Protein AF-A0A2W0C5K1-F1 (afdb_monomer_lite)

Structure (mmCIF, N/CA/C/O backbone):
data_AF-A0A2W0C5K1-F1
#
_entry.id   AF-A0A2W0C5K1-F1
#
loop_
_atom_site.group_PDB
_atom_site.id
_atom_site.type_symbol
_atom_site.label_atom_id
_atom_site.label_alt_id
_atom_site.label_comp_id
_atom_site.label_asym_id
_atom_site.label_entity_id
_atom_site.label_seq_id
_atom_site.pdbx_PDB_ins_code
_atom_site.Cartn_x
_atom_site.Cartn_y
_atom_site.Cartn_z
_atom_site.occupancy
_atom_site.B_iso_or_equiv
_atom_site.auth_seq_id
_atom_site.auth_comp_id
_atom_site.auth_asym_id
_atom_site.auth_atom_id
_atom_site.pdbx_PDB_model_num
ATOM 1 N N . MET A 1 1 ? 9.792 -4.140 -24.417 1.00 49.56 1 MET A N 1
ATOM 2 C CA . MET A 1 1 ? 9.439 -4.534 -23.038 1.00 49.56 1 MET A CA 1
ATOM 3 C C . MET A 1 1 ? 9.692 -3.460 -21.970 1.00 49.56 1 MET A C 1
ATOM 5 O O . MET A 1 1 ? 9.171 -3.614 -20.885 1.00 49.56 1 MET A O 1
ATOM 9 N N . GLN A 1 2 ? 10.410 -2.345 -22.215 1.00 55.75 2 GLN A N 1
ATOM 10 C CA . GLN A 1 2 ? 10.535 -1.262 -21.205 1.00 55.75 2 GLN A CA 1
ATOM 11 C C . GLN A 1 2 ? 9.233 -0.481 -20.941 1.00 55.75 2 GLN A C 1
ATOM 13 O O . GLN A 1 2 ? 9.074 0.094 -19.868 1.00 55.75 2 GLN A O 1
ATOM 18 N N . TRP A 1 3 ? 8.318 -0.446 -21.914 1.00 50.88 3 TRP A N 1
ATOM 19 C CA . TRP A 1 3 ? 7.024 0.229 -21.781 1.00 50.88 3 TRP A CA 1
ATOM 20 C C . TRP A 1 3 ? 6.125 -0.454 -20.742 1.00 50.88 3 TRP A C 1
ATOM 22 O O . TRP A 1 3 ? 5.534 0.233 -19.914 1.00 50.88 3 TRP A O 1
ATOM 32 N N . ASP A 1 4 ? 6.120 -1.789 -20.712 1.00 70.12 4 ASP A N 1
ATOM 33 C CA . ASP A 1 4 ? 5.316 -2.577 -19.769 1.00 70.12 4 ASP A CA 1
ATOM 34 C C . ASP A 1 4 ? 5.749 -2.325 -18.314 1.00 70.12 4 ASP A C 1
ATOM 36 O O . ASP A 1 4 ? 4.914 -2.192 -17.419 1.00 70.12 4 ASP A O 1
ATOM 40 N N . SER A 1 5 ? 7.054 -2.139 -18.080 1.00 78.38 5 SER A N 1
ATOM 41 C CA . SER A 1 5 ? 7.586 -1.784 -16.758 1.00 78.38 5 SER A CA 1
ATOM 42 C C . SER A 1 5 ? 7.227 -0.356 -16.336 1.00 78.38 5 SER A C 1
ATOM 44 O O . SER A 1 5 ? 6.922 -0.128 -15.170 1.00 78.38 5 SER A O 1
ATOM 46 N N . ALA A 1 6 ? 7.241 0.617 -17.255 1.00 85.19 6 ALA A N 1
ATOM 47 C CA . ALA A 1 6 ? 6.886 2.002 -16.932 1.00 85.19 6 ALA A CA 1
ATOM 48 C C . ALA A 1 6 ? 5.395 2.149 -16.585 1.00 85.19 6 ALA A C 1
ATOM 50 O O . ALA A 1 6 ? 5.060 2.843 -15.629 1.00 85.19 6 ALA A O 1
ATOM 51 N N . VAL A 1 7 ? 4.513 1.462 -17.318 1.00 87.81 7 VAL A N 1
ATOM 52 C CA . VAL A 1 7 ? 3.070 1.435 -17.026 1.00 87.81 7 VAL A CA 1
ATOM 53 C C . VAL A 1 7 ? 2.804 0.765 -15.678 1.00 87.81 7 VAL A C 1
ATOM 55 O O . VAL A 1 7 ? 2.084 1.326 -14.857 1.00 87.81 7 VAL A O 1
ATOM 58 N N . SER A 1 8 ? 3.442 -0.376 -15.407 1.00 89.00 8 SER A N 1
ATOM 59 C CA . SER A 1 8 ? 3.276 -1.097 -14.136 1.00 89.00 8 SER A CA 1
ATOM 60 C C . SER A 1 8 ? 3.760 -0.277 -12.937 1.00 89.00 8 SER A C 1
ATOM 62 O O . SER A 1 8 ? 3.097 -0.220 -11.905 1.00 89.00 8 SER A O 1
ATOM 64 N N . LEU A 1 9 ? 4.883 0.432 -13.083 1.00 91.75 9 LEU A N 1
ATOM 65 C CA . LEU A 1 9 ? 5.379 1.343 -12.054 1.00 91.75 9 LEU A CA 1
ATOM 66 C C . LEU A 1 9 ? 4.481 2.576 -11.876 1.00 91.75 9 LEU A C 1
ATOM 68 O O . LEU A 1 9 ? 4.307 3.037 -10.752 1.00 91.75 9 LEU A O 1
ATOM 72 N N . ALA A 1 10 ? 3.911 3.121 -12.953 1.00 92.19 10 ALA A N 1
ATOM 73 C CA . ALA A 1 10 ? 2.973 4.240 -12.864 1.00 92.19 10 ALA A CA 1
ATOM 74 C C . ALA A 1 10 ? 1.682 3.829 -12.143 1.00 92.19 10 ALA A C 1
ATOM 76 O O . ALA A 1 10 ? 1.235 4.539 -11.245 1.00 92.19 10 ALA A O 1
ATOM 77 N N . PHE A 1 11 ? 1.148 2.650 -12.470 1.00 91.69 11 PHE A N 1
ATOM 78 C CA . PHE A 1 11 ? 0.035 2.045 -11.746 1.00 91.69 11 PHE A CA 1
ATOM 79 C C . PHE A 1 11 ? 0.377 1.854 -10.263 1.00 91.69 11 PHE A C 1
ATOM 81 O O . PHE A 1 11 ? -0.388 2.276 -9.399 1.00 91.69 11 PHE A O 1
ATOM 88 N N . ALA A 1 12 ? 1.559 1.312 -9.951 1.00 94.00 12 ALA A N 1
ATOM 89 C CA . ALA A 1 12 ? 2.002 1.170 -8.567 1.00 94.00 12 ALA A CA 1
ATOM 90 C C . ALA A 1 12 ? 2.078 2.504 -7.825 1.00 94.00 12 ALA A C 1
ATOM 92 O O . ALA A 1 12 ? 1.613 2.605 -6.691 1.00 94.00 12 ALA A O 1
ATOM 93 N N . ALA A 1 13 ? 2.605 3.542 -8.473 1.00 95.44 13 ALA A N 1
ATOM 94 C CA . ALA A 1 13 ? 2.662 4.875 -7.894 1.00 95.44 13 ALA A CA 1
ATOM 95 C C . ALA A 1 13 ? 1.261 5.427 -7.576 1.00 95.44 13 ALA A C 1
ATOM 97 O O . ALA A 1 13 ? 1.048 5.978 -6.497 1.00 95.44 13 ALA A O 1
ATOM 98 N N . GLU A 1 14 ? 0.304 5.252 -8.488 1.00 95.56 14 GLU A N 1
ATOM 99 C CA . GLU A 1 14 ? -1.081 5.686 -8.298 1.00 95.56 14 GLU A CA 1
ATOM 100 C C . GLU A 1 14 ? -1.747 4.967 -7.118 1.00 95.56 14 GLU A C 1
ATOM 102 O O . GLU A 1 14 ? -2.297 5.622 -6.231 1.00 95.56 14 GLU A O 1
ATOM 107 N N . GLN A 1 15 ? -1.641 3.636 -7.060 1.00 96.19 15 GLN A N 1
ATOM 108 C CA . GLN A 1 15 ? -2.237 2.842 -5.983 1.00 96.19 15 GLN A CA 1
ATOM 109 C C . GLN A 1 15 ? -1.631 3.181 -4.614 1.00 96.19 15 GLN A C 1
ATOM 111 O O . GLN A 1 15 ? -2.365 3.374 -3.645 1.00 96.19 15 GLN A O 1
ATOM 116 N N . LEU A 1 16 ? -0.301 3.310 -4.528 1.00 96.94 16 LEU A N 1
ATOM 117 C CA . LEU A 1 16 ? 0.394 3.665 -3.285 1.00 96.94 16 LEU A CA 1
ATOM 118 C C . LEU A 1 16 ? 0.007 5.065 -2.794 1.00 96.94 16 LEU A C 1
ATOM 120 O O . LEU A 1 16 ? -0.199 5.268 -1.597 1.00 96.94 16 LEU A O 1
ATOM 124 N N . PHE A 1 17 ? -0.120 6.028 -3.710 1.00 97.00 17 PHE A N 1
ATOM 125 C CA . PHE A 1 17 ? -0.545 7.381 -3.372 1.00 97.00 17 PHE A CA 1
ATOM 126 C C . PHE A 1 17 ? -1.995 7.416 -2.875 1.00 97.00 17 PHE A C 1
ATOM 128 O O . PHE A 1 17 ? -2.257 7.976 -1.810 1.00 97.00 17 PHE A O 1
ATOM 135 N N . ALA A 1 18 ? -2.921 6.776 -3.597 1.00 96.88 18 ALA A N 1
ATOM 136 C CA . ALA A 1 18 ? -4.328 6.700 -3.207 1.00 96.88 18 ALA A CA 1
ATOM 137 C C . ALA A 1 18 ? -4.500 6.036 -1.830 1.00 96.88 18 ALA A C 1
ATOM 139 O O . ALA A 1 18 ? -5.216 6.556 -0.970 1.00 96.88 18 ALA A O 1
ATOM 140 N N . ALA A 1 19 ? -3.773 4.944 -1.582 1.00 97.06 19 ALA A N 1
ATOM 141 C CA . ALA A 1 19 ? -3.757 4.271 -0.291 1.00 97.06 19 ALA A CA 1
ATOM 142 C C . ALA A 1 19 ? -3.252 5.183 0.839 1.00 97.06 19 ALA A C 1
ATOM 144 O O . ALA A 1 19 ? -3.903 5.309 1.877 1.00 97.06 19 ALA A O 1
ATOM 145 N N . ALA A 1 20 ? -2.120 5.866 0.642 1.00 97.00 20 ALA A N 1
ATOM 146 C CA . ALA A 1 20 ? -1.573 6.780 1.643 1.00 97.00 20 ALA A CA 1
ATOM 147 C C . ALA A 1 20 ? -2.525 7.950 1.950 1.00 97.00 20 ALA A C 1
ATOM 149 O O . ALA A 1 20 ? -2.685 8.332 3.113 1.00 97.00 20 ALA A O 1
ATOM 150 N N . GLN A 1 21 ? -3.199 8.498 0.935 1.00 96.56 21 GLN A N 1
ATOM 151 C CA . GLN A 1 21 ? -4.223 9.526 1.131 1.00 96.56 21 GLN A CA 1
ATOM 152 C C . GLN A 1 21 ? -5.416 9.001 1.935 1.00 96.56 21 GLN A C 1
ATOM 154 O O . GLN A 1 21 ? -5.889 9.680 2.846 1.00 96.56 21 GLN A O 1
ATOM 159 N N . LEU A 1 22 ? -5.883 7.785 1.643 1.00 96.75 22 LEU A N 1
ATOM 160 C CA . LEU A 1 22 ? -7.004 7.187 2.362 1.00 96.75 22 LEU A CA 1
ATOM 161 C C . LEU A 1 22 ? -6.677 6.953 3.845 1.00 96.75 22 LEU A C 1
ATOM 163 O O . LEU A 1 22 ? -7.484 7.293 4.706 1.00 96.75 22 LEU A O 1
ATOM 167 N N . LEU A 1 23 ? -5.480 6.448 4.152 1.00 96.56 23 LEU A N 1
ATOM 168 C CA . LEU A 1 23 ? -5.029 6.175 5.527 1.00 96.56 23 LEU A CA 1
ATOM 169 C C . LEU A 1 23 ? -4.798 7.434 6.370 1.00 96.56 23 LEU A C 1
ATOM 171 O O . LEU A 1 23 ? -4.854 7.380 7.599 1.00 96.56 23 LEU A O 1
ATOM 175 N N . THR A 1 24 ? -4.501 8.557 5.720 1.00 94.38 24 THR A N 1
ATOM 176 C CA . THR A 1 24 ? -4.278 9.851 6.381 1.00 94.38 24 THR A CA 1
ATOM 177 C C . THR A 1 24 ? -5.538 10.711 6.439 1.00 94.38 24 THR A C 1
ATOM 179 O O . THR A 1 24 ? -5.530 11.756 7.088 1.00 94.38 24 THR A O 1
ATOM 182 N N . SER A 1 25 ? -6.623 10.274 5.800 1.00 92.88 25 SER A N 1
ATOM 183 C CA . SER A 1 25 ? -7.896 10.982 5.787 1.00 92.88 25 SER A CA 1
ATOM 184 C C . SER A 1 25 ? -8.571 10.944 7.154 1.00 92.88 25 SER A C 1
ATOM 186 O O . SER A 1 25 ? -8.782 9.883 7.739 1.00 92.88 25 SER A O 1
ATOM 188 N N . ASP A 1 26 ? -9.003 12.109 7.634 1.00 92.25 26 ASP A N 1
ATOM 189 C CA . ASP A 1 26 ? -9.843 12.207 8.829 1.00 92.25 26 ASP A CA 1
ATOM 190 C C . ASP A 1 26 ? -11.334 11.970 8.530 1.00 92.25 26 ASP A C 1
ATOM 192 O O . ASP A 1 26 ? -12.147 11.923 9.454 1.00 92.25 26 ASP A O 1
ATOM 196 N N . LEU A 1 27 ? -11.696 11.814 7.250 1.00 93.44 27 LEU A N 1
ATOM 197 C CA . LEU A 1 27 ? -13.077 11.639 6.790 1.00 93.44 27 LEU A CA 1
ATOM 198 C C . LEU A 1 27 ? -13.548 10.181 6.829 1.00 93.44 27 LEU A C 1
ATOM 200 O O . LEU A 1 27 ? -14.749 9.929 6.753 1.00 93.44 27 LEU A O 1
ATOM 204 N N . VAL A 1 28 ? -12.618 9.228 6.923 1.00 92.56 28 VAL A N 1
ATOM 205 C CA . VAL A 1 28 ? -12.907 7.791 6.930 1.00 92.56 28 VAL A CA 1
ATOM 206 C C . VAL A 1 28 ? -12.409 7.196 8.250 1.00 92.56 28 VAL A C 1
ATOM 208 O O . VAL A 1 28 ? -11.272 7.465 8.643 1.00 92.56 28 VAL A O 1
ATOM 211 N N . PRO A 1 29 ? -13.220 6.395 8.964 1.00 94.19 29 PRO A N 1
ATOM 212 C CA . PRO A 1 29 ? -12.760 5.676 10.147 1.00 94.19 29 PRO A CA 1
ATOM 213 C C . PRO A 1 29 ? -11.512 4.837 9.849 1.00 94.19 29 PRO A C 1
ATOM 215 O O . PRO A 1 29 ? -11.440 4.173 8.818 1.00 94.19 29 PRO A O 1
ATOM 218 N N . ALA A 1 30 ? -10.534 4.842 10.758 1.00 92.75 30 ALA A N 1
ATOM 219 C CA . ALA A 1 30 ? -9.222 4.242 10.505 1.00 92.75 30 ALA A CA 1
ATOM 220 C C . ALA A 1 30 ? -9.290 2.747 10.152 1.00 92.75 30 ALA A C 1
ATOM 222 O O . ALA A 1 30 ? -8.577 2.302 9.261 1.00 92.75 30 ALA A O 1
ATOM 223 N N . ASN A 1 31 ? -10.165 1.985 10.811 1.00 93.62 31 ASN A N 1
ATOM 224 C CA . ASN A 1 31 ? -10.396 0.572 10.504 1.00 93.62 31 ASN A CA 1
ATOM 225 C C . ASN A 1 31 ? -10.914 0.378 9.072 1.00 93.62 31 ASN A C 1
ATOM 227 O O . ASN A 1 31 ? -10.370 -0.434 8.335 1.00 93.62 31 ASN A O 1
ATOM 231 N N . GLN A 1 32 ? -11.893 1.183 8.654 1.00 95.25 32 GLN A N 1
ATOM 232 C CA . GLN A 1 32 ? -12.447 1.120 7.305 1.00 95.25 32 GLN A CA 1
ATOM 233 C C . GLN A 1 32 ? -11.430 1.573 6.250 1.00 95.25 32 GLN A C 1
ATOM 235 O O . GLN A 1 32 ? -11.334 0.969 5.188 1.00 95.25 32 GLN A O 1
ATOM 240 N N . ALA A 1 33 ? -10.651 2.622 6.529 1.00 96.00 33 ALA A N 1
ATOM 241 C CA . ALA A 1 33 ? -9.576 3.062 5.642 1.00 96.00 33 ALA A CA 1
ATOM 242 C C . ALA A 1 33 ? -8.525 1.959 5.451 1.00 96.00 33 ALA A C 1
ATOM 244 O O . ALA A 1 33 ? -8.099 1.708 4.328 1.00 96.00 33 ALA A O 1
ATOM 245 N N . LEU A 1 34 ? -8.144 1.282 6.536 1.00 96.12 34 LEU A N 1
ATOM 246 C CA . LEU A 1 34 ? -7.197 0.169 6.523 1.00 96.12 34 LEU A CA 1
ATOM 247 C C . LEU A 1 34 ? -7.719 -1.028 5.715 1.00 96.12 34 LEU A C 1
ATOM 249 O O . LEU A 1 34 ? -6.995 -1.522 4.854 1.00 96.12 34 LEU A O 1
ATOM 253 N N . GLU A 1 35 ? -8.970 -1.441 5.931 1.00 95.69 35 GLU A N 1
ATOM 254 C CA . GLU A 1 35 ? -9.625 -2.503 5.149 1.00 95.69 35 GLU A CA 1
ATOM 255 C C . GLU A 1 35 ? -9.666 -2.160 3.654 1.00 95.69 35 GLU A C 1
ATOM 257 O O . GLU A 1 35 ? -9.240 -2.950 2.813 1.00 95.69 35 GLU A O 1
ATOM 262 N N . LEU A 1 36 ? -10.095 -0.941 3.312 1.00 96.00 36 LEU A N 1
ATOM 263 C CA . LEU A 1 36 ? -10.158 -0.483 1.925 1.00 96.00 36 LEU A CA 1
ATOM 264 C C . LEU A 1 36 ? -8.777 -0.416 1.269 1.00 96.00 36 LEU A C 1
ATOM 266 O O . LEU A 1 36 ? -8.650 -0.769 0.099 1.00 96.00 36 LEU A O 1
ATOM 270 N N . VAL A 1 37 ? -7.745 0.029 1.993 1.00 96.38 37 VAL A N 1
ATOM 271 C CA . VAL A 1 37 ? -6.372 0.025 1.477 1.00 96.38 37 VAL A CA 1
ATOM 272 C C . VAL A 1 37 ? -5.892 -1.385 1.191 1.00 96.38 37 VAL A C 1
ATOM 274 O O . VAL A 1 37 ? -5.327 -1.622 0.122 1.00 96.38 37 VAL A O 1
ATOM 277 N N . HIS A 1 38 ? -6.135 -2.313 2.111 1.00 95.38 38 HIS A N 1
ATOM 278 C CA . HIS A 1 38 ? -5.773 -3.704 1.913 1.00 95.38 38 HIS A CA 1
ATOM 279 C C . HIS A 1 38 ? -6.453 -4.280 0.661 1.00 95.38 38 HIS A C 1
ATOM 281 O O . HIS A 1 38 ? -5.766 -4.705 -0.267 1.00 95.38 38 HIS A O 1
ATOM 287 N N . GLU A 1 39 ? -7.782 -4.204 0.584 1.00 95.75 39 GLU A N 1
ATOM 288 C CA . GLU A 1 39 ? -8.560 -4.843 -0.483 1.00 95.75 39 GLU A CA 1
ATOM 289 C C . GLU A 1 39 ? -8.398 -4.172 -1.851 1.00 95.75 39 GLU A C 1
ATOM 291 O O . GLU A 1 39 ? -8.374 -4.850 -2.877 1.00 95.75 39 GLU A O 1
ATOM 296 N N . ARG A 1 40 ? -8.333 -2.836 -1.897 1.00 95.38 40 ARG A N 1
ATOM 297 C CA . ARG A 1 40 ? -8.436 -2.080 -3.159 1.00 95.38 40 ARG A CA 1
ATOM 298 C C . ARG A 1 40 ? -7.112 -1.577 -3.700 1.00 95.38 40 ARG A C 1
ATOM 300 O O . ARG A 1 40 ? -7.069 -1.192 -4.865 1.00 95.38 40 ARG A O 1
ATOM 307 N N . HIS A 1 41 ? -6.066 -1.552 -2.879 1.00 94.81 41 HIS A N 1
ATOM 308 C CA . HIS A 1 41 ? -4.777 -0.996 -3.280 1.00 94.81 41 HIS A CA 1
ATOM 309 C C . HIS A 1 41 ? -3.639 -2.001 -3.096 1.00 94.81 41 HIS A C 1
ATOM 311 O O . HIS A 1 41 ? -2.907 -2.241 -4.051 1.00 94.81 41 HIS A O 1
ATOM 317 N N . LEU A 1 42 ? -3.499 -2.643 -1.931 1.00 93.00 42 LEU A N 1
ATOM 318 C CA . LEU A 1 42 ? -2.394 -3.583 -1.693 1.00 93.00 42 LEU A CA 1
ATOM 319 C C . LEU A 1 42 ? -2.583 -4.924 -2.408 1.00 93.00 42 LEU A C 1
ATOM 321 O O . LEU A 1 42 ? -1.668 -5.360 -3.103 1.00 93.00 42 LEU A O 1
ATOM 325 N N . VAL A 1 43 ? -3.760 -5.551 -2.298 1.00 93.38 43 VAL A N 1
ATOM 326 C CA . VAL A 1 43 ? -4.038 -6.830 -2.975 1.00 93.38 43 VAL A CA 1
ATOM 327 C C . VAL A 1 43 ? -3.857 -6.717 -4.497 1.00 93.38 43 VAL A C 1
ATOM 329 O O . VAL A 1 43 ? -3.058 -7.478 -5.041 1.00 93.38 43 VAL A O 1
ATOM 332 N N . PRO A 1 44 ? -4.438 -5.719 -5.198 1.00 91.19 44 PRO A N 1
ATOM 333 C CA . PRO A 1 44 ? -4.218 -5.571 -6.637 1.00 91.19 44 PRO A CA 1
ATOM 334 C C . PRO A 1 44 ? -2.756 -5.327 -7.028 1.00 91.19 44 PRO A C 1
ATOM 336 O O . PRO A 1 44 ? -2.341 -5.724 -8.118 1.00 91.19 44 PRO A O 1
ATOM 339 N N . LEU A 1 45 ? -1.959 -4.677 -6.171 1.00 91.44 45 LEU A N 1
ATOM 340 C CA . LEU A 1 45 ? -0.527 -4.499 -6.422 1.00 91.44 45 LEU A CA 1
ATOM 341 C C . LEU A 1 45 ? 0.246 -5.809 -6.328 1.00 91.44 45 LEU A C 1
ATOM 343 O O . LEU A 1 45 ? 1.173 -6.019 -7.108 1.00 91.44 45 LEU A O 1
ATOM 347 N N . LEU A 1 46 ? -0.131 -6.677 -5.392 1.00 91.31 46 LEU A N 1
ATOM 348 C CA . LEU A 1 46 ? 0.476 -7.993 -5.230 1.00 91.31 46 LEU A CA 1
ATOM 349 C C . LEU A 1 46 ? 0.055 -8.954 -6.344 1.00 91.31 46 LEU A C 1
ATOM 351 O O . LEU A 1 46 ? 0.916 -9.644 -6.884 1.00 91.31 46 LEU A O 1
ATOM 355 N N . ASP A 1 47 ? -1.213 -8.921 -6.760 1.00 89.12 47 ASP A N 1
ATOM 356 C CA . ASP A 1 47 ? -1.724 -9.716 -7.887 1.00 89.12 47 ASP A CA 1
ATOM 357 C C . ASP A 1 47 ? -1.005 -9.387 -9.206 1.00 89.12 47 ASP A C 1
ATOM 359 O O . ASP A 1 47 ? -0.865 -10.240 -10.080 1.00 89.12 47 ASP A O 1
ATOM 363 N N . ASN A 1 48 ? -0.513 -8.152 -9.345 1.00 83.62 48 ASN A N 1
ATOM 364 C CA . ASN A 1 48 ? 0.269 -7.687 -10.495 1.00 83.62 48 ASN A CA 1
ATOM 365 C C . ASN A 1 48 ? 1.771 -7.538 -10.173 1.00 83.62 48 ASN A C 1
ATOM 367 O O . ASN A 1 48 ? 2.516 -6.895 -10.919 1.00 83.62 48 ASN A O 1
ATOM 371 N N . GLY A 1 49 ? 2.231 -8.122 -9.061 1.00 81.38 49 GLY A N 1
ATOM 372 C CA . GLY A 1 49 ? 3.567 -7.905 -8.507 1.00 81.38 49 GLY A CA 1
ATOM 373 C C . GLY A 1 49 ? 4.711 -8.413 -9.387 1.00 81.38 49 GLY A C 1
ATOM 374 O O . GLY A 1 49 ? 5.829 -7.910 -9.277 1.00 81.38 49 GLY A O 1
ATOM 375 N N . ASP A 1 50 ? 4.444 -9.352 -10.297 1.00 85.00 50 ASP A N 1
ATOM 376 C CA . ASP A 1 50 ? 5.435 -9.909 -11.231 1.00 85.00 50 ASP A CA 1
ATOM 377 C C . ASP A 1 50 ? 6.015 -8.862 -12.194 1.00 85.00 50 ASP A C 1
ATOM 379 O O . ASP A 1 50 ? 7.120 -9.026 -12.715 1.00 85.00 50 ASP A O 1
ATOM 383 N N . PHE A 1 51 ? 5.294 -7.758 -12.411 1.00 84.88 51 PHE A N 1
ATOM 384 C CA . PHE A 1 51 ? 5.744 -6.650 -13.254 1.00 84.88 51 PHE A CA 1
ATOM 385 C C . PHE A 1 51 ? 6.497 -5.563 -12.478 1.00 84.88 51 PHE A C 1
ATOM 387 O O . PHE A 1 51 ? 6.995 -4.603 -13.079 1.00 84.88 51 PHE A O 1
ATOM 394 N N . LEU A 1 52 ? 6.590 -5.696 -11.152 1.00 88.19 52 LEU A N 1
ATOM 395 C CA . LEU A 1 52 ? 7.296 -4.759 -10.290 1.00 88.19 52 LEU A CA 1
ATOM 396 C C . LEU A 1 52 ? 8.748 -5.201 -10.070 1.00 88.19 52 LEU A C 1
ATOM 398 O O . LEU A 1 52 ? 9.044 -6.395 -10.005 1.00 88.19 52 LEU A O 1
ATOM 402 N N . PRO A 1 53 ? 9.681 -4.248 -9.907 1.00 90.06 53 PRO A N 1
ATOM 403 C CA . PRO A 1 53 ? 11.025 -4.558 -9.447 1.00 90.06 53 PRO A CA 1
ATOM 404 C C . PRO A 1 53 ? 10.990 -5.320 -8.119 1.00 90.06 53 PRO A C 1
ATOM 406 O O . PRO A 1 53 ? 10.250 -4.943 -7.210 1.00 90.06 53 PRO A O 1
ATOM 409 N N . GLU A 1 54 ? 11.845 -6.336 -7.990 1.00 91.06 54 GLU A N 1
ATOM 410 C CA . GLU A 1 54 ? 11.946 -7.184 -6.794 1.00 91.06 54 GLU A CA 1
ATOM 411 C C . GLU A 1 54 ? 11.956 -6.394 -5.468 1.00 91.06 54 GLU A C 1
ATOM 413 O O . GLU A 1 54 ? 11.179 -6.744 -4.577 1.00 91.06 54 GLU A O 1
ATOM 418 N N . PRO A 1 55 ? 12.736 -5.297 -5.320 1.00 91.19 55 PRO A N 1
ATOM 419 C CA . PRO A 1 55 ? 12.762 -4.542 -4.066 1.00 91.19 55 PRO A CA 1
ATOM 420 C C . PRO A 1 55 ? 11.417 -3.891 -3.726 1.00 91.19 55 PRO A C 1
ATOM 422 O O . PRO A 1 55 ? 11.010 -3.885 -2.567 1.00 91.19 55 PRO A O 1
ATOM 425 N N . VAL A 1 56 ? 10.703 -3.389 -4.739 1.00 93.00 56 VAL A N 1
ATOM 426 C CA . VAL A 1 56 ? 9.378 -2.777 -4.575 1.00 93.00 56 VAL A CA 1
ATOM 427 C C . VAL A 1 56 ? 8.363 -3.843 -4.179 1.00 93.00 56 VAL A C 1
ATOM 429 O O . VAL A 1 56 ? 7.602 -3.642 -3.234 1.00 93.00 56 VAL A O 1
ATOM 432 N N . ARG A 1 57 ? 8.373 -5.000 -4.857 1.00 93.81 57 ARG A N 1
ATOM 433 C CA . ARG A 1 57 ? 7.466 -6.108 -4.536 1.00 93.81 57 ARG A CA 1
ATOM 434 C C . ARG A 1 57 ? 7.660 -6.581 -3.096 1.00 93.81 57 ARG A C 1
ATOM 436 O O . ARG A 1 57 ? 6.674 -6.745 -2.384 1.00 93.81 57 ARG A O 1
ATOM 443 N N . HIS A 1 58 ? 8.908 -6.746 -2.655 1.00 94.75 58 HIS A N 1
ATOM 444 C CA . HIS A 1 58 ? 9.217 -7.160 -1.286 1.00 94.75 58 HIS A CA 1
ATOM 445 C C . HIS A 1 58 ? 8.632 -6.198 -0.244 1.00 94.75 58 HIS A C 1
ATOM 447 O O . HIS A 1 58 ? 7.975 -6.641 0.692 1.00 94.75 58 HIS A O 1
ATOM 453 N N . GLN A 1 59 ? 8.786 -4.886 -0.439 1.00 95.81 59 GLN A N 1
ATOM 454 C CA . GLN A 1 59 ? 8.248 -3.892 0.497 1.00 95.81 59 GLN A CA 1
ATOM 455 C C . GLN A 1 59 ? 6.712 -3.887 0.543 1.00 95.81 59 GLN A C 1
ATOM 457 O O . GLN A 1 59 ? 6.127 -3.684 1.605 1.00 95.81 59 GLN A O 1
ATOM 462 N N . ILE A 1 60 ? 6.039 -4.134 -0.587 1.00 95.00 60 ILE A N 1
ATOM 463 C CA . ILE A 1 60 ? 4.572 -4.251 -0.619 1.00 95.00 60 ILE A CA 1
ATOM 464 C C . ILE A 1 60 ? 4.121 -5.514 0.131 1.00 95.00 60 ILE A C 1
ATOM 466 O O . ILE A 1 60 ? 3.153 -5.460 0.888 1.00 95.00 60 ILE A O 1
ATOM 470 N N . VAL A 1 61 ? 4.842 -6.632 -0.018 1.00 95.94 61 VAL A N 1
ATOM 471 C CA . VAL A 1 61 ? 4.586 -7.864 0.751 1.00 95.94 61 VAL A CA 1
ATOM 472 C C . VAL A 1 61 ? 4.792 -7.633 2.250 1.00 95.94 61 VAL A C 1
ATOM 474 O O . VAL A 1 61 ? 3.980 -8.085 3.055 1.00 95.94 61 VAL A O 1
ATOM 477 N N . GLU A 1 62 ? 5.833 -6.900 2.647 1.00 96.12 62 GLU A N 1
ATOM 478 C CA . GLU A 1 62 ? 6.056 -6.532 4.050 1.00 96.12 62 GLU A CA 1
ATOM 479 C C . GLU A 1 62 ? 4.922 -5.656 4.598 1.00 96.12 62 GLU A C 1
ATOM 481 O O . GLU A 1 62 ? 4.415 -5.925 5.686 1.00 96.12 62 GLU A O 1
ATOM 486 N N . ALA A 1 63 ? 4.467 -4.659 3.835 1.00 94.94 63 ALA A N 1
ATOM 487 C CA . ALA A 1 63 ? 3.331 -3.818 4.214 1.00 94.94 63 ALA A CA 1
ATOM 488 C C . ALA A 1 63 ? 2.037 -4.639 4.383 1.00 94.94 63 ALA A C 1
ATOM 490 O O . ALA A 1 63 ? 1.289 -4.440 5.344 1.00 94.94 63 ALA A O 1
ATOM 491 N N . GLN A 1 64 ? 1.803 -5.608 3.493 1.00 95.19 64 GLN A N 1
ATOM 492 C CA . GLN A 1 64 ? 0.694 -6.557 3.594 1.00 95.19 64 GLN A CA 1
ATOM 493 C C . GLN A 1 64 ? 0.803 -7.423 4.857 1.00 95.19 64 GLN A C 1
ATOM 495 O O . GLN A 1 64 ? -0.154 -7.545 5.618 1.00 95.19 64 GLN A O 1
ATOM 500 N N . HIS A 1 65 ? 1.989 -7.958 5.144 1.00 94.81 65 HIS A N 1
ATOM 501 C CA . HIS A 1 65 ? 2.213 -8.759 6.344 1.00 94.81 65 HIS A CA 1
ATOM 502 C C . HIS A 1 65 ? 2.016 -7.953 7.642 1.00 94.81 65 HIS A C 1
ATOM 504 O O . HIS A 1 65 ? 1.448 -8.453 8.622 1.00 94.81 65 HIS A O 1
ATOM 510 N N . SER A 1 66 ? 2.443 -6.687 7.647 1.00 93.56 66 SER A N 1
ATOM 511 C CA . SER A 1 66 ? 2.186 -5.743 8.737 1.00 93.56 66 SER A CA 1
ATOM 512 C C . SER A 1 66 ? 0.687 -5.533 8.954 1.00 93.56 66 SER A C 1
ATOM 514 O O . SER A 1 66 ? 0.232 -5.555 10.101 1.00 93.56 66 SER A O 1
ATOM 516 N N . TYR A 1 67 ? -0.089 -5.384 7.875 1.00 94.12 67 TYR A N 1
ATOM 517 C CA . TYR A 1 67 ? -1.548 -5.295 7.943 1.00 94.12 67 TYR A CA 1
ATOM 518 C C . TYR A 1 67 ? -2.169 -6.563 8.544 1.00 94.12 67 TYR A C 1
ATOM 520 O O . TYR A 1 67 ? -2.888 -6.467 9.539 1.00 94.12 67 TYR A O 1
ATOM 528 N N . ASP A 1 68 ? -1.832 -7.747 8.029 1.00 93.38 68 ASP A N 1
ATOM 529 C CA . ASP A 1 68 ? -2.387 -9.024 8.507 1.00 93.38 68 ASP A CA 1
ATOM 530 C C . ASP A 1 68 ? -2.102 -9.247 9.998 1.00 93.38 68 ASP A C 1
ATOM 532 O O . ASP A 1 68 ? -2.959 -9.681 10.775 1.00 93.38 68 ASP A O 1
ATOM 536 N N . THR A 1 69 ? -0.900 -8.871 10.437 1.00 91.88 69 THR A N 1
ATOM 537 C CA . THR A 1 69 ? -0.526 -8.916 11.852 1.00 91.88 69 THR A CA 1
ATOM 538 C C . THR A 1 69 ? -1.365 -7.942 12.684 1.00 91.88 69 THR A C 1
ATOM 540 O O . THR A 1 69 ? -1.787 -8.284 13.794 1.00 91.88 69 THR A O 1
ATOM 543 N N . ALA A 1 70 ? -1.617 -6.735 12.175 1.00 91.31 70 ALA A N 1
ATOM 544 C CA . ALA A 1 70 ? -2.400 -5.714 12.862 1.00 91.31 70 ALA A CA 1
ATOM 545 C C . ALA A 1 70 ? -3.887 -6.081 12.978 1.00 91.31 70 ALA A C 1
ATOM 547 O O . ALA A 1 70 ? -4.494 -5.771 14.002 1.00 91.31 70 ALA A O 1
ATOM 548 N N . VAL A 1 71 ? -4.459 -6.808 12.010 1.00 91.69 71 VAL A N 1
ATOM 549 C CA . VAL A 1 71 ? -5.846 -7.312 12.083 1.00 91.69 71 VAL A CA 1
ATOM 550 C C . VAL A 1 71 ? -6.075 -8.108 13.372 1.00 91.69 71 VAL A C 1
ATOM 552 O O . VAL A 1 71 ? -7.057 -7.881 14.075 1.00 91.69 71 VAL A O 1
ATOM 555 N N . SER A 1 72 ? -5.127 -8.972 13.752 1.00 87.31 72 SER A N 1
ATOM 556 C CA . SER A 1 72 ? -5.224 -9.774 14.984 1.00 87.31 72 SER A 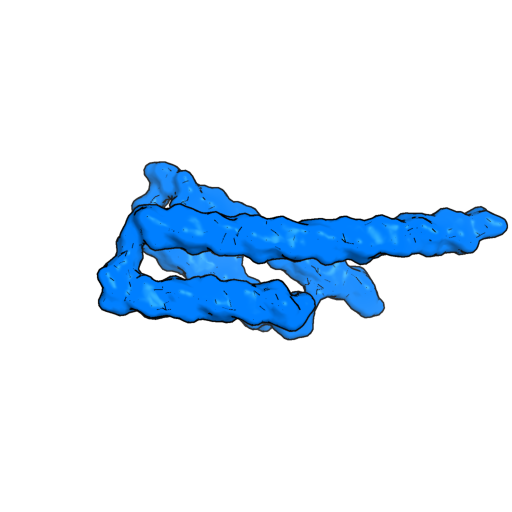CA 1
ATOM 557 C C . SER A 1 72 ? -5.054 -8.971 16.285 1.00 87.31 72 SER A C 1
ATOM 559 O O . SER A 1 72 ? -5.479 -9.419 17.350 1.00 87.31 72 SER A O 1
ATOM 561 N N . LYS A 1 73 ? -4.432 -7.786 16.213 1.00 86.50 73 LYS A N 1
ATOM 562 C CA . LYS A 1 73 ? -4.102 -6.923 17.365 1.00 86.50 73 LYS A CA 1
ATOM 563 C C . LYS A 1 73 ? -5.039 -5.720 17.510 1.00 86.50 73 LYS A C 1
ATOM 565 O O . LYS A 1 73 ? -4.980 -5.028 18.525 1.00 86.50 73 LYS A O 1
ATOM 570 N N . GLY A 1 74 ? -5.896 -5.489 16.518 1.00 88.00 74 GLY A N 1
ATOM 571 C CA . GLY A 1 74 ? -6.759 -4.321 16.407 1.00 88.00 74 GLY A CA 1
ATOM 572 C C . GLY A 1 74 ? -6.159 -3.244 15.501 1.00 88.00 74 GLY A C 1
ATOM 573 O O . GLY A 1 74 ? -5.025 -2.800 15.679 1.00 88.00 74 GLY A O 1
ATOM 574 N N . LEU A 1 75 ? -6.963 -2.792 14.539 1.00 90.75 75 LEU A N 1
ATOM 575 C CA . LEU A 1 75 ? -6.609 -1.738 13.594 1.00 90.75 75 LEU A CA 1
ATOM 576 C C . LEU A 1 75 ? -6.771 -0.359 14.250 1.00 90.75 75 LEU A C 1
ATOM 578 O O . LEU A 1 75 ? -7.873 0.035 14.635 1.00 90.75 75 LEU A O 1
ATOM 582 N N . THR A 1 76 ? -5.669 0.383 14.385 1.00 93.19 76 THR A N 1
ATOM 583 C CA . THR A 1 76 ? -5.640 1.692 15.057 1.00 93.19 76 THR A CA 1
ATOM 584 C C . THR A 1 76 ? -5.279 2.824 14.099 1.00 93.19 76 THR A C 1
ATOM 586 O O . THR A 1 76 ? -4.696 2.613 13.036 1.00 93.19 76 THR A O 1
ATOM 589 N N . ARG A 1 77 ? -5.584 4.064 14.498 1.00 94.00 77 ARG A N 1
ATOM 590 C CA . ARG A 1 77 ? -5.201 5.258 13.729 1.00 94.00 77 ARG A CA 1
ATOM 591 C C . ARG A 1 77 ? -3.687 5.441 13.645 1.00 94.00 77 ARG A C 1
ATOM 593 O O . ARG A 1 77 ? -3.184 5.888 12.620 1.00 94.00 77 ARG A O 1
ATOM 600 N N . ASP A 1 78 ? -2.965 5.092 14.704 1.00 94.38 78 ASP A N 1
ATOM 601 C CA . ASP A 1 78 ? -1.505 5.180 14.702 1.00 94.38 78 ASP A CA 1
ATOM 602 C C . ASP A 1 78 ? -0.897 4.146 13.756 1.00 94.38 78 ASP A C 1
ATOM 604 O O . ASP A 1 78 ? 0.006 4.483 12.994 1.00 94.38 78 ASP A O 1
ATOM 608 N N . PHE A 1 79 ? -1.462 2.935 13.701 1.00 95.44 79 PHE A N 1
ATOM 609 C CA . PHE A 1 79 ? -1.082 1.959 12.685 1.00 95.44 79 PHE A CA 1
ATOM 610 C C . PHE A 1 79 ? -1.365 2.470 11.266 1.00 95.44 79 PHE A C 1
ATOM 612 O O . PHE A 1 79 ? -0.480 2.395 10.419 1.00 95.44 79 PHE A O 1
ATOM 619 N N . ALA A 1 80 ? -2.537 3.070 11.014 1.00 95.62 80 ALA A N 1
ATOM 620 C CA . ALA A 1 80 ? -2.854 3.663 9.710 1.00 95.62 80 ALA A CA 1
ATOM 621 C C . ALA A 1 80 ? -1.816 4.715 9.278 1.00 95.62 80 ALA A C 1
ATOM 623 O O . ALA A 1 80 ? -1.374 4.716 8.132 1.00 95.62 80 ALA A O 1
ATOM 624 N N . ARG A 1 81 ? -1.361 5.568 10.205 1.00 95.50 81 ARG A N 1
ATOM 625 C CA . ARG A 1 81 ? -0.310 6.570 9.947 1.00 95.50 81 ARG A CA 1
ATOM 626 C C . ARG A 1 81 ? 1.060 5.94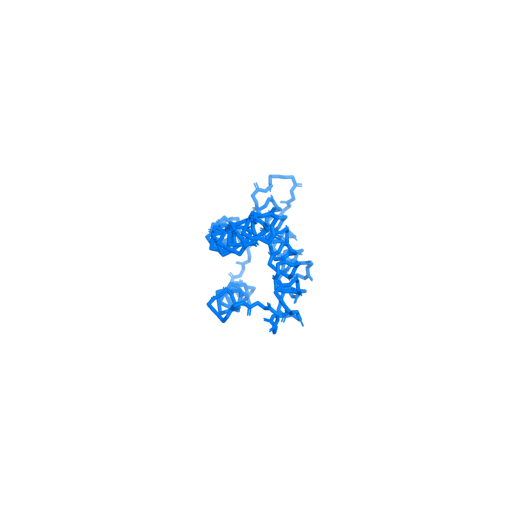5 9.680 1.00 95.50 81 ARG A C 1
ATOM 628 O O . ARG A 1 81 ? 1.777 6.420 8.793 1.00 95.50 81 ARG A O 1
ATOM 635 N N . CYS A 1 82 ? 1.431 4.906 10.429 1.00 95.69 82 CYS A N 1
ATOM 636 C CA . CYS A 1 82 ? 2.663 4.155 10.186 1.00 95.69 82 CYS A CA 1
ATOM 637 C C . CYS A 1 82 ? 2.636 3.506 8.801 1.00 95.69 82 CYS A C 1
ATOM 639 O O . CYS A 1 82 ? 3.545 3.745 8.009 1.00 95.69 82 CYS A O 1
ATOM 641 N N . LEU A 1 83 ? 1.556 2.792 8.478 1.00 96.62 83 LEU A N 1
ATOM 642 C CA . LEU A 1 83 ? 1.378 2.155 7.179 1.00 96.62 83 LEU A CA 1
ATOM 643 C C . LEU A 1 83 ? 1.403 3.193 6.050 1.00 96.62 83 LEU A C 1
ATOM 645 O O . LEU A 1 83 ? 2.133 3.021 5.085 1.00 96.62 83 LEU A O 1
ATOM 649 N N . ALA A 1 84 ? 0.713 4.329 6.191 1.00 97.31 84 ALA A N 1
ATOM 650 C CA . ALA A 1 84 ? 0.764 5.403 5.196 1.00 97.31 84 ALA A CA 1
ATOM 651 C C . ALA A 1 84 ? 2.196 5.906 4.953 1.00 97.31 84 ALA A C 1
ATOM 653 O O . ALA A 1 84 ? 2.596 6.145 3.814 1.00 97.31 84 ALA A O 1
ATOM 654 N N . SER A 1 85 ? 2.984 6.040 6.022 1.00 97.12 85 SER A N 1
ATOM 655 C CA . SER A 1 85 ? 4.388 6.449 5.934 1.00 97.12 85 SER A CA 1
ATOM 656 C C . SER A 1 85 ? 5.249 5.403 5.224 1.00 97.12 85 SER A C 1
ATOM 658 O O . SER A 1 85 ? 6.145 5.768 4.465 1.00 97.12 85 SER A O 1
ATOM 660 N N . GLU A 1 86 ? 4.989 4.115 5.446 1.00 96.62 86 GLU A N 1
ATOM 661 C CA . GLU A 1 86 ? 5.632 3.016 4.719 1.00 96.62 86 GLU A CA 1
ATOM 662 C C . GLU A 1 86 ? 5.272 3.058 3.232 1.00 96.62 86 GLU A C 1
ATOM 664 O O . GLU A 1 86 ? 6.173 3.114 2.397 1.00 96.62 86 GLU A O 1
ATOM 669 N N . LEU A 1 87 ? 3.986 3.170 2.886 1.00 97.38 87 LEU A N 1
ATOM 670 C CA . LEU A 1 87 ? 3.540 3.249 1.489 1.00 97.38 87 LEU A CA 1
ATOM 671 C C . LEU A 1 87 ? 4.136 4.457 0.752 1.00 97.38 87 LEU A C 1
ATOM 673 O O . LEU A 1 87 ? 4.524 4.344 -0.410 1.00 97.38 87 LEU A O 1
ATOM 677 N N . MET A 1 88 ? 4.292 5.597 1.428 1.00 97.69 88 MET A N 1
ATOM 678 C CA . MET A 1 88 ? 4.954 6.776 0.857 1.00 97.69 88 MET A CA 1
ATOM 679 C C . MET A 1 88 ? 6.457 6.570 0.614 1.00 97.69 88 MET A 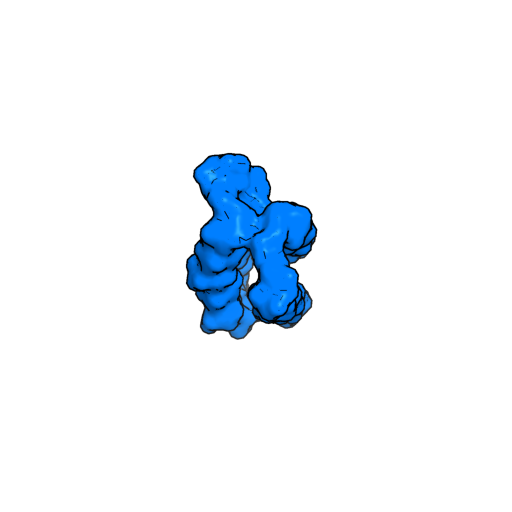C 1
ATOM 681 O O . MET A 1 88 ? 7.007 7.149 -0.328 1.00 97.69 88 MET A O 1
ATOM 685 N N . LYS A 1 89 ? 7.142 5.742 1.416 1.00 97.00 89 LYS A N 1
ATOM 686 C CA . LYS A 1 89 ? 8.541 5.360 1.149 1.00 97.00 89 LYS A CA 1
ATOM 687 C C . LYS A 1 89 ? 8.633 4.486 -0.100 1.00 97.00 89 LYS A C 1
ATOM 689 O O . LYS A 1 89 ? 9.445 4.795 -0.971 1.00 97.00 89 LYS A O 1
ATOM 694 N N . ILE A 1 90 ? 7.754 3.489 -0.225 1.00 96.44 90 ILE A N 1
ATOM 695 C CA . ILE A 1 90 ? 7.663 2.636 -1.422 1.00 96.44 90 ILE A CA 1
ATOM 696 C C . ILE A 1 90 ? 7.385 3.506 -2.657 1.00 96.44 90 ILE A C 1
ATOM 698 O O . ILE A 1 90 ? 8.060 3.386 -3.678 1.00 96.44 90 ILE A O 1
ATOM 702 N N . LEU A 1 91 ? 6.448 4.456 -2.553 1.00 96.94 91 LEU A N 1
ATOM 703 C CA . LEU A 1 91 ? 6.133 5.408 -3.622 1.00 96.94 91 LEU A CA 1
ATOM 704 C C . LEU A 1 91 ? 7.357 6.239 -4.039 1.00 96.94 91 LEU A C 1
ATOM 706 O O . LEU A 1 91 ? 7.595 6.453 -5.230 1.00 96.94 91 LEU A O 1
ATOM 710 N N . SER A 1 92 ? 8.150 6.712 -3.078 1.00 95.50 92 SER A N 1
ATOM 711 C CA . SER A 1 92 ? 9.388 7.448 -3.360 1.00 95.50 92 SER A CA 1
ATOM 712 C C . SER A 1 92 ? 10.372 6.604 -4.181 1.00 95.50 92 SER A C 1
ATOM 714 O O . SER A 1 92 ? 10.951 7.089 -5.155 1.00 95.50 92 SER A O 1
ATOM 716 N N . GLU A 1 93 ? 10.504 5.316 -3.862 1.00 94.62 93 GLU A N 1
ATOM 717 C CA . GLU A 1 93 ? 11.346 4.394 -4.623 1.00 94.62 93 GLU A CA 1
ATOM 718 C C . GLU A 1 93 ? 10.799 4.140 -6.034 1.00 94.62 93 GLU A C 1
ATOM 720 O O . GLU A 1 93 ? 11.522 4.324 -7.017 1.00 94.62 93 GLU A O 1
ATOM 725 N N . VAL A 1 94 ? 9.505 3.827 -6.158 1.00 94.00 94 VAL A N 1
ATOM 726 C CA . VAL A 1 94 ? 8.821 3.635 -7.450 1.00 94.00 94 VAL A CA 1
ATOM 727 C C . VAL A 1 94 ? 8.997 4.858 -8.353 1.00 94.00 94 VAL A C 1
ATOM 729 O O . VAL A 1 94 ? 9.377 4.732 -9.521 1.00 94.00 94 VAL A O 1
ATOM 732 N N . THR A 1 95 ? 8.781 6.062 -7.818 1.00 92.25 95 THR A N 1
ATOM 733 C CA . THR A 1 95 ? 8.958 7.309 -8.578 1.00 92.25 95 THR A CA 1
ATOM 734 C C . THR A 1 95 ? 10.421 7.570 -8.941 1.00 92.25 95 THR A C 1
ATOM 736 O O . THR A 1 95 ? 10.698 8.104 -10.018 1.00 92.25 95 THR A O 1
ATOM 739 N N . GLY A 1 96 ? 11.370 7.162 -8.095 1.00 92.00 96 GLY A N 1
ATOM 740 C CA . GLY A 1 96 ? 12.798 7.170 -8.406 1.00 92.00 96 GLY A CA 1
ATOM 741 C C . GLY A 1 96 ? 13.134 6.292 -9.614 1.00 92.00 96 GLY A C 1
ATOM 742 O O . GLY A 1 96 ? 13.808 6.751 -10.539 1.00 92.00 96 GLY A O 1
ATOM 743 N N . ILE A 1 97 ? 12.610 5.065 -9.651 1.00 90.56 97 ILE A N 1
ATOM 744 C CA . ILE A 1 97 ? 12.812 4.121 -10.761 1.00 90.56 97 ILE A CA 1
ATOM 745 C C . ILE A 1 97 ? 12.162 4.652 -12.047 1.00 90.56 97 ILE A C 1
ATOM 747 O O . ILE A 1 97 ? 12.808 4.680 -13.098 1.00 90.56 97 ILE A O 1
ATOM 751 N N . LEU A 1 98 ? 10.927 5.162 -11.969 1.00 88.50 98 LEU A N 1
ATOM 752 C CA . LEU A 1 98 ? 10.240 5.795 -13.103 1.00 88.50 98 LEU A CA 1
ATOM 753 C C . LEU A 1 98 ? 11.064 6.928 -13.719 1.00 88.50 98 LEU A C 1
ATOM 755 O O . LEU A 1 98 ? 11.247 6.967 -14.936 1.00 88.50 98 LEU A O 1
ATOM 759 N N . LYS A 1 99 ? 11.615 7.827 -12.895 1.00 86.81 99 LYS A N 1
ATOM 760 C CA . LYS A 1 99 ? 12.464 8.934 -13.369 1.00 86.81 99 LYS A CA 1
ATOM 761 C C . LYS A 1 99 ? 13.700 8.432 -14.116 1.00 86.81 99 LYS A C 1
ATOM 763 O O . LYS A 1 99 ? 14.072 9.016 -15.133 1.00 86.81 99 LYS A O 1
ATOM 768 N N . GLN A 1 100 ? 14.320 7.348 -13.651 1.00 86.25 100 GLN A N 1
ATOM 769 C CA . GLN A 1 100 ? 15.489 6.761 -14.311 1.00 86.25 100 GLN A CA 1
ATOM 770 C C . GLN A 1 100 ? 15.142 6.153 -15.676 1.00 86.25 100 GLN A C 1
ATOM 772 O O . GLN A 1 100 ? 15.906 6.319 -16.631 1.00 86.25 100 GLN A O 1
ATOM 777 N N . ILE A 1 101 ? 13.994 5.479 -15.788 1.00 82.62 101 ILE A N 1
ATOM 778 C CA . ILE A 1 101 ? 13.531 4.880 -17.048 1.00 82.62 101 ILE A CA 1
ATOM 779 C C . ILE A 1 101 ? 13.156 5.980 -18.052 1.00 82.62 101 ILE A C 1
ATOM 781 O O . ILE A 1 101 ? 13.653 5.978 -19.181 1.00 82.62 101 ILE A O 1
ATOM 785 N N . SER A 1 102 ? 12.358 6.963 -17.630 1.00 74.88 102 SER A N 1
ATOM 786 C CA . SER A 1 102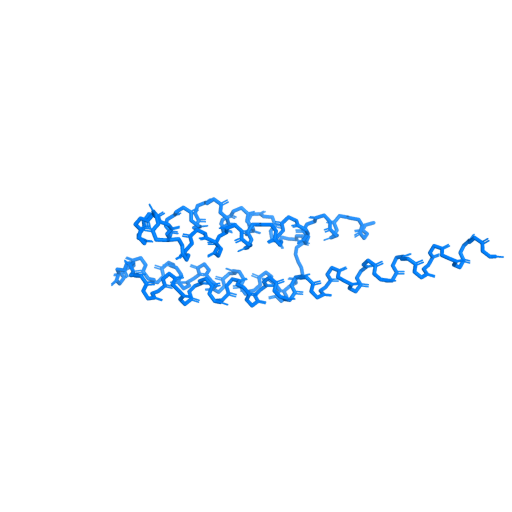 ? 11.921 8.073 -18.485 1.00 74.88 102 SER A CA 1
ATOM 787 C C . SER A 1 102 ? 13.087 8.961 -18.932 1.00 74.88 102 SER A C 1
ATOM 789 O O . SER A 1 102 ? 13.179 9.309 -20.108 1.00 74.88 102 SER A O 1
ATOM 791 N N . GLY A 1 103 ? 14.033 9.266 -18.035 1.00 67.56 103 GLY A N 1
ATOM 792 C CA . GLY A 1 103 ? 15.219 10.064 -18.364 1.00 67.56 103 GLY A CA 1
ATOM 793 C C . GLY A 1 103 ? 16.147 9.384 -19.377 1.00 67.56 103 GLY A C 1
ATOM 794 O O . GLY A 1 103 ? 16.659 10.037 -20.285 1.00 67.56 103 GLY A O 1
ATOM 795 N N . ARG A 1 104 ? 16.325 8.058 -19.287 1.00 59.88 104 ARG A N 1
ATOM 796 C CA . ARG A 1 104 ? 17.106 7.286 -20.274 1.00 59.88 104 ARG A CA 1
ATOM 797 C C . ARG A 1 104 ? 16.407 7.166 -21.629 1.00 59.88 104 ARG A C 1
ATOM 799 O O . ARG A 1 104 ? 17.088 7.084 -22.649 1.00 59.88 104 ARG A O 1
ATOM 806 N N . SER A 1 105 ? 15.074 7.134 -21.653 1.00 58.03 105 SER A N 1
ATOM 807 C CA . SER A 1 105 ? 14.303 7.061 -22.898 1.00 58.03 105 SER A CA 1
ATOM 808 C C . SER A 1 105 ? 14.455 8.340 -23.730 1.00 58.03 105 SER A C 1
ATOM 810 O O . SER A 1 105 ? 14.751 8.260 -24.921 1.00 58.03 105 SER A O 1
ATOM 812 N N . LEU A 1 106 ? 14.381 9.511 -23.085 1.00 58.69 106 LEU A N 1
ATOM 813 C CA . LEU A 1 106 ? 14.548 10.813 -23.744 1.00 58.69 106 LEU A CA 1
ATOM 814 C C . LEU A 1 106 ? 15.954 11.000 -24.339 1.00 58.69 106 LEU A C 1
ATOM 816 O O . LEU A 1 106 ? 16.083 11.378 -25.499 1.00 58.69 106 LEU A O 1
ATOM 820 N N . LEU A 1 107 ? 17.006 10.621 -23.606 1.00 58.19 107 LEU A 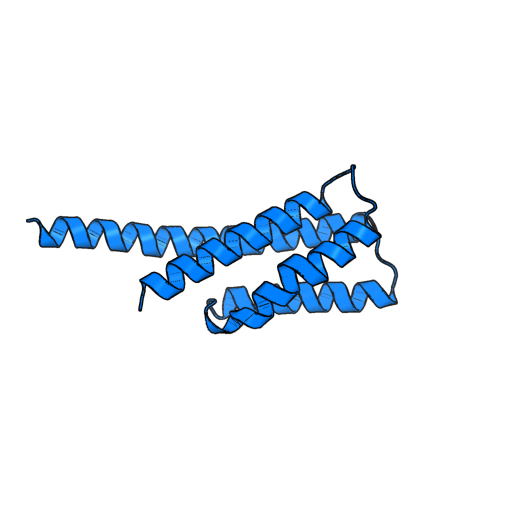N 1
ATOM 821 C CA . LEU A 1 107 ? 18.392 10.702 -24.098 1.00 58.19 107 LEU A CA 1
ATOM 822 C C . LEU A 1 107 ? 18.667 9.805 -25.323 1.00 58.19 107 LEU A C 1
ATOM 824 O O . LEU A 1 107 ? 19.550 10.100 -26.129 1.00 58.19 107 LEU A O 1
ATOM 828 N N . ASN A 1 108 ? 17.934 8.697 -25.473 1.00 53.56 108 ASN A N 1
ATOM 829 C CA . ASN A 1 108 ? 18.052 7.805 -26.630 1.00 53.56 108 ASN A CA 1
ATOM 830 C C . ASN A 1 108 ? 17.214 8.259 -27.834 1.00 53.56 108 ASN A C 1
ATOM 832 O O . ASN A 1 108 ? 17.547 7.890 -28.960 1.00 53.56 108 ASN A O 1
ATOM 836 N N . LEU A 1 109 ? 16.150 9.038 -27.615 1.00 53.81 109 LEU A N 1
ATOM 837 C CA . LEU A 1 109 ? 15.379 9.678 -28.683 1.00 53.81 109 LEU A CA 1
ATOM 838 C C . LEU A 1 109 ? 16.214 10.759 -29.378 1.00 53.81 109 LEU A C 1
ATOM 840 O O . LEU A 1 109 ? 16.346 10.706 -30.597 1.00 53.81 109 LEU A O 1
ATOM 844 N N . ASP A 1 110 ? 16.879 11.637 -28.622 1.00 52.12 110 ASP A N 1
ATOM 845 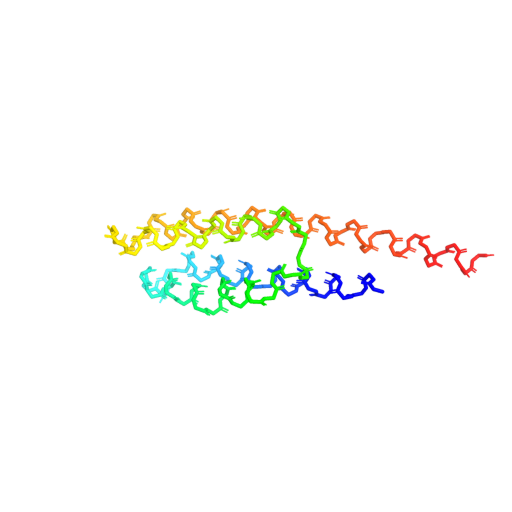C CA . ASP A 1 110 ? 17.734 12.690 -29.198 1.00 52.12 110 ASP A CA 1
ATOM 846 C C . ASP A 1 110 ? 18.886 12.124 -30.046 1.00 52.12 110 ASP A C 1
ATOM 848 O O . ASP A 1 110 ? 19.221 12.663 -31.097 1.00 52.12 110 ASP A O 1
ATOM 852 N N . ARG A 1 111 ? 19.461 10.980 -29.649 1.00 52.00 111 ARG A N 1
ATOM 853 C CA . ARG A 1 111 ? 20.530 10.305 -30.410 1.00 52.00 111 ARG A CA 1
ATOM 854 C C . ARG A 1 111 ? 20.080 9.613 -31.695 1.00 52.00 111 ARG A C 1
ATOM 856 O O . ARG A 1 111 ? 20.938 9.242 -32.484 1.00 52.00 111 ARG A O 1
ATOM 863 N N . ARG A 1 112 ? 18.783 9.357 -31.880 1.00 51.62 112 ARG A N 1
ATOM 864 C CA . ARG A 1 112 ? 18.249 8.746 -33.113 1.00 51.62 112 ARG A CA 1
ATOM 865 C C . ARG A 1 112 ? 17.760 9.780 -34.125 1.00 51.62 112 ARG A C 1
ATOM 867 O O . ARG A 1 112 ? 17.436 9.404 -35.246 1.00 51.62 112 ARG A O 1
ATOM 874 N N . VAL A 1 113 ? 17.662 11.040 -33.708 1.00 52.62 113 VAL A N 1
ATOM 875 C CA . VAL A 1 113 ? 17.221 12.168 -34.540 1.00 52.62 113 VAL A CA 1
ATOM 876 C C . VAL A 1 113 ? 18.415 13.022 -35.007 1.00 52.62 113 VAL A C 1
ATOM 878 O O . VAL A 1 113 ? 18.252 13.842 -35.907 1.00 52.62 113 VAL A O 1
ATOM 881 N N . ALA A 1 114 ? 19.607 12.801 -34.440 1.00 47.75 114 ALA A N 1
ATOM 882 C CA . ALA A 1 114 ? 20.888 13.353 -34.894 1.00 47.75 114 ALA A CA 1
ATOM 883 C C . ALA A 1 114 ? 21.605 12.395 -35.857 1.00 47.75 114 ALA A C 1
ATOM 885 O O . ALA A 1 114 ? 22.241 12.902 -36.807 1.00 47.75 114 ALA A O 1
#

Radius of gyration: 16.21 Å; chains: 1; bounding box: 34×23×52 Å

Foldseek 3Di:
DLVLLLVLLVLLLVLLVVLLCLLPDPVDPNVVSLVCNLPPRLVVNQVVVVSYDPVLNVLSVVLNVLSVVCVVVDGDSVSSNVSSVSSVVSSVVSVVVSCVSVVVVVVVVVVVVD

pLDDT: mean 87.58, std 13.66, range [47.75, 97.69]

Secondary structure (DSSP, 8-state):
-HHHHHHHHHHHHHHHHHHHHHHH-TTS-HHHHHHHHIIIIIHHHHHTGGGS-HHHHHHHHHHHHHHHHHHHH---HHHHHHHHHHHHHHHHHHHHHHHHHHHHHHHHHHHHH-

Sequence (114 aa):
MQWDSAVSLAFAAEQLFAAAQLLTSDLVPANQALELVHERHLVPLLDNGDFLPEPVRHQIVEAQHSYDTAVSKGLTRDFARCLASELMKILSEVTGILKQISGRSLLNLDRRVA